Protein AF-A0A977ICX2-F1 (afdb_monomer_lite)

Sequence (40 aa):
MKCKAKREMKDPKKITMKNGKPATQGTCPKCGTKMFKIGG

Structure (mmCIF, N/CA/C/O backbone):
data_AF-A0A977ICX2-F1
#
_entry.id   AF-A0A977ICX2-F1
#
loop_
_atom_site.group_PDB
_atom_site.id
_atom_site.type_symbol
_atom_site.label_atom_id
_atom_site.label_alt_id
_atom_site.label_comp_id
_atom_site.label_asym_id
_atom_site.label_entity_id
_atom_site.label_seq_id
_atom_site.pdbx_PDB_ins_code
_atom_site.Cartn_x
_atom_site.Cartn_y
_atom_site.Cartn_z
_atom_site.occupancy
_atom_site.B_iso_or_equiv
_atom_site.auth_seq_id
_atom_site.auth_comp_id
_atom_site.auth_asym_id
_atom_site.auth_atom_id
_atom_site.pdbx_PDB_model_num
ATOM 1 N N . MET A 1 1 ? 18.679 -11.715 -3.039 1.00 62.72 1 MET A N 1
ATOM 2 C CA . MET A 1 1 ? 18.964 -10.270 -2.862 1.00 62.72 1 MET A CA 1
ATOM 3 C C . MET A 1 1 ? 17.656 -9.481 -2.964 1.00 62.72 1 MET A C 1
ATOM 5 O O . MET A 1 1 ? 17.029 -9.515 -4.014 1.00 62.72 1 MET A O 1
ATOM 9 N N . LYS A 1 2 ? 17.174 -8.846 -1.884 1.00 60.03 2 LYS A N 1
ATOM 10 C CA . LYS A 1 2 ? 15.934 -8.038 -1.914 1.00 60.03 2 LYS A CA 1
ATOM 11 C C . LYS A 1 2 ? 16.252 -6.626 -2.410 1.00 60.03 2 LYS A C 1
ATOM 13 O O . LYS A 1 2 ? 17.191 -6.001 -1.925 1.00 60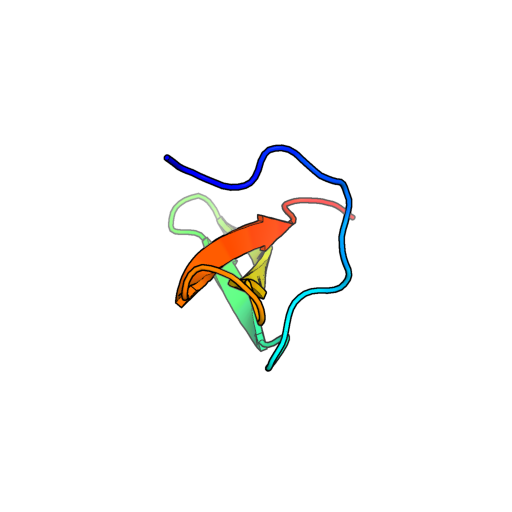.03 2 LYS A O 1
ATOM 18 N N . CYS A 1 3 ? 15.481 -6.131 -3.375 1.00 70.81 3 CYS A N 1
ATOM 19 C CA . CYS A 1 3 ? 15.658 -4.800 -3.945 1.00 70.81 3 CYS A CA 1
ATOM 20 C C . CYS A 1 3 ? 15.447 -3.717 -2.869 1.00 70.81 3 CYS A C 1
ATOM 22 O O . CYS A 1 3 ? 14.341 -3.607 -2.351 1.00 70.81 3 CYS A O 1
ATOM 24 N N . LYS A 1 4 ? 16.460 -2.894 -2.561 1.00 68.12 4 LYS A N 1
ATOM 25 C CA . LYS A 1 4 ? 16.328 -1.730 -1.650 1.00 68.12 4 LYS A CA 1
ATOM 26 C C . LYS A 1 4 ? 16.021 -0.404 -2.370 1.00 68.12 4 LYS A C 1
ATOM 28 O O . LYS A 1 4 ? 15.964 0.643 -1.741 1.00 68.12 4 LYS A O 1
ATOM 33 N N . ALA A 1 5 ? 15.841 -0.437 -3.690 1.00 77.38 5 ALA A N 1
ATOM 34 C CA . ALA A 1 5 ? 15.549 0.754 -4.483 1.00 77.38 5 ALA A CA 1
ATOM 35 C C . ALA A 1 5 ? 14.122 1.266 -4.223 1.00 77.38 5 ALA A C 1
ATOM 37 O O . ALA A 1 5 ? 13.178 0.471 -4.197 1.00 77.38 5 ALA A O 1
ATOM 38 N N . LYS A 1 6 ? 13.965 2.591 -4.100 1.00 71.81 6 LYS A N 1
ATOM 39 C CA . LYS A 1 6 ? 12.651 3.250 -4.098 1.00 71.81 6 LYS A CA 1
ATOM 40 C C . LYS A 1 6 ? 12.008 3.040 -5.468 1.00 71.81 6 LYS A C 1
ATOM 42 O O . LYS A 1 6 ? 12.592 3.405 -6.483 1.00 71.81 6 LYS A O 1
ATOM 47 N N . ARG A 1 7 ? 10.846 2.392 -5.496 1.00 79.81 7 ARG A N 1
ATOM 48 C CA . ARG A 1 7 ? 10.103 2.078 -6.720 1.00 79.81 7 ARG A CA 1
ATOM 49 C C . ARG A 1 7 ? 8.615 2.190 -6.460 1.00 79.81 7 ARG A C 1
ATOM 51 O O . ARG A 1 7 ? 8.163 1.989 -5.332 1.00 79.81 7 ARG A O 1
ATOM 58 N N . GLU A 1 8 ? 7.881 2.460 -7.525 1.00 79.19 8 GLU A N 1
ATOM 59 C CA . GLU A 1 8 ? 6.432 2.368 -7.518 1.00 79.19 8 GLU A CA 1
ATOM 60 C C . GLU A 1 8 ? 6.010 0.904 -7.374 1.00 79.19 8 GLU A C 1
ATOM 62 O O . GLU A 1 8 ? 6.624 -0.017 -7.926 1.00 79.19 8 GLU A O 1
ATOM 67 N N . MET A 1 9 ? 4.996 0.686 -6.544 1.00 86.44 9 MET A N 1
ATOM 68 C CA . MET A 1 9 ? 4.466 -0.642 -6.275 1.00 86.44 9 MET A CA 1
ATOM 69 C C . MET A 1 9 ? 3.525 -1.044 -7.410 1.00 86.44 9 MET A C 1
ATOM 71 O O . MET A 1 9 ? 2.691 -0.247 -7.829 1.00 86.44 9 MET A O 1
ATOM 75 N N . LYS A 1 10 ? 3.626 -2.289 -7.872 1.00 83.75 10 LYS A N 1
ATOM 76 C CA . LYS A 1 10 ? 2.678 -2.886 -8.814 1.00 83.75 10 LYS A CA 1
ATOM 77 C C . LYS A 1 10 ? 1.434 -3.344 -8.051 1.00 83.75 10 LYS A C 1
ATOM 79 O O . LYS A 1 10 ? 1.566 -3.875 -6.946 1.00 83.75 10 LYS A O 1
ATOM 84 N N . ASP A 1 11 ? 0.258 -3.133 -8.631 1.00 85.94 11 ASP A N 1
ATOM 85 C CA . ASP A 1 11 ? -1.039 -3.485 -8.036 1.00 85.94 11 ASP A CA 1
ATOM 86 C C . ASP A 1 11 ? -1.267 -2.870 -6.636 1.00 85.94 11 ASP A C 1
ATOM 88 O O . ASP A 1 11 ? -1.457 -3.606 -5.661 1.00 85.94 11 ASP A O 1
ATOM 92 N N . PRO A 1 12 ? -1.225 -1.527 -6.495 1.00 86.44 12 PRO A N 1
ATOM 93 C CA . PRO A 1 12 ? -1.491 -0.866 -5.223 1.00 86.44 12 PRO A CA 1
ATOM 94 C C . PRO A 1 12 ? -2.953 -1.075 -4.798 1.00 86.44 12 PRO A C 1
ATOM 96 O O . PRO A 1 12 ? -3.888 -0.581 -5.422 1.00 86.44 12 PRO A O 1
ATOM 99 N N . LYS A 1 13 ? -3.149 -1.792 -3.695 1.00 87.12 13 LYS A N 1
ATOM 100 C CA . LYS A 1 13 ? -4.433 -2.038 -3.039 1.00 87.12 13 LYS A CA 1
ATOM 101 C C . LYS A 1 13 ? -4.463 -1.324 -1.699 1.00 87.12 13 LYS A C 1
ATOM 103 O O . LYS A 1 13 ? -3.577 -1.512 -0.866 1.00 87.12 13 LYS A O 1
ATOM 108 N N . LYS A 1 14 ? -5.504 -0.528 -1.469 1.00 87.81 14 LYS A N 1
ATOM 109 C CA . LYS A 1 14 ? -5.773 0.041 -0.146 1.00 87.81 14 LYS A CA 1
ATOM 110 C C . LYS A 1 14 ? -6.228 -1.090 0.773 1.00 87.81 14 LYS A C 1
ATOM 112 O O . LYS A 1 14 ? -7.217 -1.756 0.487 1.00 87.81 14 LYS A O 1
ATOM 117 N N . ILE A 1 15 ? -5.481 -1.323 1.843 1.00 88.19 15 ILE A N 1
ATOM 118 C CA . ILE A 1 15 ? -5.796 -2.300 2.879 1.00 88.19 15 ILE A CA 1
ATOM 119 C C . ILE A 1 15 ? -5.844 -1.598 4.233 1.00 88.19 15 ILE A C 1
ATOM 121 O O . ILE A 1 15 ? -5.066 -0.685 4.508 1.00 88.19 15 ILE A O 1
ATOM 125 N N . THR A 1 16 ? -6.735 -2.048 5.104 1.00 86.44 16 THR A N 1
ATOM 126 C CA . THR A 1 16 ? -6.718 -1.637 6.507 1.00 86.44 16 THR A CA 1
ATOM 127 C C . THR A 1 16 ? -5.868 -2.644 7.263 1.00 86.44 16 THR A C 1
ATOM 129 O O . THR A 1 16 ? -6.169 -3.837 7.280 1.00 86.44 16 THR A O 1
ATOM 132 N N . MET A 1 17 ? -4.758 -2.189 7.842 1.00 85.06 17 MET A N 1
ATOM 133 C CA . MET A 1 17 ? -3.892 -3.061 8.635 1.00 85.06 17 MET A CA 1
ATOM 134 C C . MET A 1 17 ? -4.636 -3.522 9.893 1.00 85.06 17 MET A C 1
ATOM 136 O O . MET A 1 17 ? -5.530 -2.833 10.378 1.00 85.06 17 MET A O 1
ATOM 140 N N . LYS A 1 18 ? -4.191 -4.625 10.507 1.00 84.44 18 LYS A N 1
ATOM 141 C CA . LYS A 1 18 ? -4.747 -5.127 11.782 1.00 84.44 18 LYS A CA 1
ATOM 142 C C . LYS A 1 18 ? -4.766 -4.097 12.925 1.00 84.44 18 LYS A C 1
ATOM 144 O O . LYS A 1 18 ? -5.486 -4.273 13.891 1.00 84.44 18 LYS A O 1
ATOM 149 N N . ASN A 1 19 ? -3.969 -3.031 12.808 1.00 81.75 19 ASN A N 1
ATOM 150 C CA . ASN A 1 19 ? -3.896 -1.926 13.763 1.00 81.75 19 ASN A CA 1
ATOM 151 C C . ASN A 1 19 ? -4.855 -0.760 13.419 1.00 81.75 19 ASN A C 1
ATOM 153 O O . ASN A 1 19 ? -4.604 0.374 13.815 1.00 81.75 19 ASN A O 1
ATOM 157 N N . GLY A 1 20 ? -5.865 -0.987 12.570 1.00 84.19 20 GLY A N 1
ATOM 158 C CA . GLY A 1 20 ? -6.872 0.005 12.161 1.00 84.19 20 GLY A CA 1
ATOM 159 C C . GLY A 1 20 ? -6.379 1.110 11.216 1.00 84.19 20 GLY A C 1
ATOM 160 O O . GLY A 1 20 ? -7.178 1.892 10.713 1.00 84.19 20 GLY A O 1
ATOM 161 N N . LYS A 1 21 ? -5.072 1.190 10.943 1.00 85.44 21 LYS A N 1
ATOM 162 C CA . LYS A 1 21 ? -4.490 2.230 10.082 1.00 85.44 21 L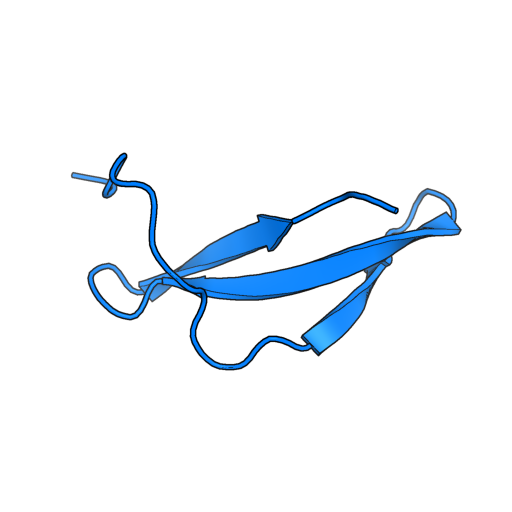YS A CA 1
ATOM 163 C C . LYS A 1 21 ? -4.630 1.873 8.594 1.00 85.44 21 LYS A C 1
ATOM 165 O O . LYS A 1 21 ? -4.320 0.732 8.225 1.00 85.44 21 LYS A O 1
ATOM 170 N N . PRO A 1 22 ? -5.024 2.830 7.731 1.00 88.12 22 PRO A N 1
ATOM 171 C CA . PRO A 1 22 ? -5.022 2.623 6.292 1.00 88.12 22 PRO A CA 1
ATOM 172 C C . PRO A 1 22 ? -3.583 2.490 5.787 1.00 88.12 22 PRO A C 1
ATOM 174 O O . PRO A 1 22 ? -2.681 3.233 6.179 1.00 88.12 22 PRO A O 1
ATOM 177 N N . ALA A 1 23 ? -3.368 1.527 4.905 1.00 89.62 23 ALA A N 1
ATOM 178 C CA . ALA A 1 23 ? -2.111 1.322 4.214 1.00 89.62 23 ALA A CA 1
ATOM 179 C C . ALA A 1 23 ? -2.380 0.984 2.748 1.00 89.62 23 ALA A C 1
ATOM 181 O O . ALA A 1 23 ? -3.450 0.512 2.374 1.00 89.62 23 ALA A O 1
ATOM 182 N N . THR A 1 24 ? -1.387 1.204 1.900 1.00 88.88 24 THR A N 1
ATOM 183 C CA . THR A 1 24 ? -1.399 0.705 0.527 1.00 88.88 24 THR A CA 1
ATOM 184 C C . THR A 1 24 ? -0.461 -0.487 0.453 1.00 88.88 24 THR A C 1
ATOM 186 O O . THR A 1 24 ? 0.744 -0.346 0.656 1.00 88.88 24 THR A O 1
ATOM 189 N N . GLN A 1 25 ? -1.003 -1.666 0.184 1.00 88.44 25 GLN A N 1
ATOM 190 C CA . GLN A 1 25 ? -0.225 -2.855 -0.126 1.00 88.44 25 GLN A CA 1
ATOM 191 C C . GLN A 1 25 ? -0.017 -2.928 -1.634 1.00 88.44 25 GLN A C 1
ATOM 193 O O . GLN A 1 25 ? -0.957 -2.760 -2.395 1.00 88.44 25 GLN A O 1
ATOM 198 N N . GLY A 1 26 ? 1.185 -3.248 -2.079 1.00 89.75 26 GLY A N 1
ATOM 199 C CA . GLY A 1 26 ? 1.445 -3.606 -3.465 1.00 89.75 26 GLY A CA 1
ATOM 200 C C . GLY A 1 26 ? 2.584 -4.607 -3.555 1.00 89.75 26 GLY A C 1
ATOM 201 O O . GLY A 1 26 ? 3.039 -5.157 -2.550 1.00 89.75 26 GLY A O 1
ATOM 202 N N . THR A 1 27 ? 3.054 -4.863 -4.766 1.00 88.06 27 THR A N 1
ATOM 203 C CA . THR A 1 27 ? 4.113 -5.841 -5.030 1.00 88.06 27 THR A CA 1
ATOM 204 C C . T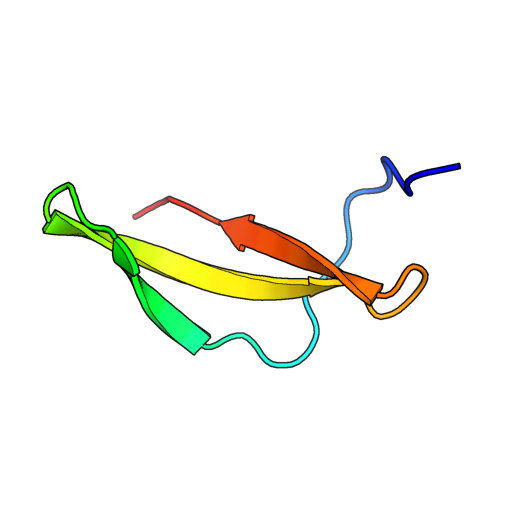HR A 1 27 ? 5.254 -5.182 -5.789 1.00 88.06 27 THR A C 1
ATOM 206 O O . THR A 1 27 ? 5.035 -4.383 -6.693 1.00 88.06 27 THR A O 1
ATOM 209 N N . CYS A 1 28 ? 6.499 -5.507 -5.448 1.00 86.50 28 CYS A N 1
ATOM 210 C CA . CYS A 1 28 ? 7.645 -5.015 -6.198 1.00 86.50 28 CYS A CA 1
ATOM 211 C C . CYS A 1 28 ? 7.666 -5.634 -7.609 1.00 86.50 28 CYS A C 1
ATOM 213 O O . CYS A 1 28 ? 7.815 -6.854 -7.707 1.00 86.50 28 CYS A O 1
ATOM 215 N N . PRO A 1 29 ? 7.638 -4.847 -8.701 1.00 84.50 29 PRO A N 1
ATOM 216 C CA . PRO A 1 29 ? 7.645 -5.392 -10.065 1.00 84.50 29 PRO A CA 1
ATOM 217 C C . PRO A 1 29 ? 8.961 -6.087 -10.456 1.00 84.50 29 PRO A C 1
ATOM 219 O O . PRO A 1 29 ? 9.004 -6.802 -11.447 1.00 84.50 29 PRO A O 1
ATOM 222 N N . LYS A 1 30 ? 10.047 -5.877 -9.699 1.00 84.25 30 LYS A N 1
ATOM 223 C CA . LYS A 1 30 ? 11.387 -6.420 -9.997 1.00 84.25 30 LYS A CA 1
ATOM 224 C C . LYS A 1 30 ? 11.728 -7.695 -9.226 1.00 84.25 30 LYS A C 1
ATOM 226 O O . LYS A 1 30 ? 12.367 -8.572 -9.782 1.00 84.25 30 LYS A O 1
ATOM 231 N N . CYS A 1 31 ? 11.367 -7.773 -7.944 1.00 85.06 31 CYS A N 1
ATOM 232 C CA . CYS A 1 31 ? 11.691 -8.926 -7.088 1.00 85.06 31 CYS A CA 1
ATOM 233 C C . CYS A 1 31 ? 10.466 -9.598 -6.461 1.00 85.06 31 CYS A C 1
ATOM 235 O O . CYS A 1 31 ? 10.625 -10.431 -5.574 1.00 85.06 31 CYS A O 1
ATOM 237 N N . GLY A 1 32 ? 9.246 -9.210 -6.849 1.00 81.50 32 GLY A N 1
ATOM 238 C CA . GLY A 1 32 ? 8.006 -9.858 -6.402 1.00 81.50 32 GLY A CA 1
ATOM 239 C C . GLY A 1 32 ? 7.708 -9.725 -4.905 1.00 81.50 32 GLY A C 1
ATOM 240 O O . GLY A 1 32 ? 6.758 -10.311 -4.401 1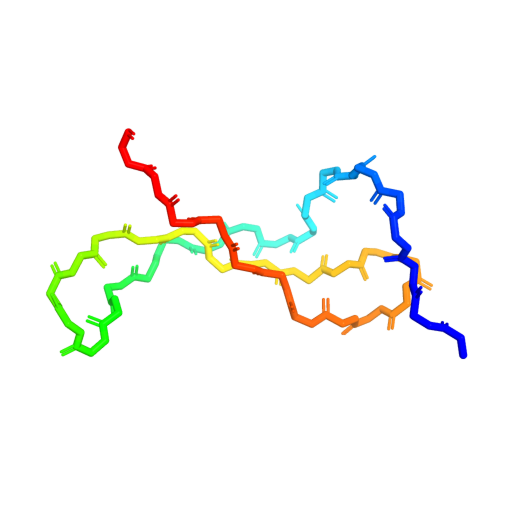.00 81.50 32 GLY A O 1
ATOM 241 N N . THR A 1 33 ? 8.517 -8.971 -4.158 1.00 85.81 33 THR A N 1
ATOM 242 C CA . THR A 1 33 ? 8.349 -8.819 -2.711 1.00 85.81 33 THR A CA 1
ATOM 243 C C . THR A 1 33 ? 7.164 -7.904 -2.421 1.00 85.81 33 THR A C 1
ATOM 245 O O . THR A 1 33 ? 7.059 -6.831 -3.017 1.00 85.81 33 THR A O 1
ATOM 248 N N . LYS A 1 34 ? 6.292 -8.303 -1.487 1.00 85.88 34 LYS A N 1
ATOM 249 C CA . LYS A 1 34 ? 5.178 -7.469 -1.019 1.00 85.88 34 LYS A CA 1
ATOM 250 C C . LYS A 1 34 ? 5.720 -6.192 -0.377 1.00 85.88 34 LYS A C 1
ATOM 252 O O . LYS A 1 34 ? 6.560 -6.244 0.520 1.00 85.88 34 LYS A O 1
ATOM 257 N N . MET A 1 35 ? 5.250 -5.058 -0.867 1.00 86.06 35 MET A N 1
ATOM 258 C CA . MET A 1 35 ? 5.567 -3.725 -0.380 1.00 86.06 35 MET A CA 1
ATOM 259 C C . MET A 1 35 ? 4.335 -3.166 0.328 1.00 86.06 35 MET A C 1
ATOM 261 O O . MET A 1 35 ? 3.207 -3.359 -0.118 1.00 86.06 35 MET A O 1
ATOM 265 N N . PHE A 1 36 ? 4.556 -2.479 1.441 1.00 87.62 36 PHE A N 1
ATOM 266 C CA . PHE A 1 36 ? 3.501 -1.836 2.212 1.00 87.62 36 PHE A CA 1
ATOM 267 C C . PHE A 1 36 ? 3.899 -0.383 2.415 1.00 87.62 36 PHE A C 1
ATOM 269 O O . PHE A 1 36 ? 4.972 -0.100 2.949 1.00 87.62 36 PHE A O 1
ATOM 276 N N . LYS A 1 37 ? 3.044 0.537 1.986 1.00 83.62 37 LYS A N 1
ATOM 277 C CA . LYS A 1 37 ? 3.174 1.963 2.265 1.00 83.62 37 LYS A CA 1
ATOM 278 C C . LYS A 1 37 ? 2.105 2.332 3.279 1.00 83.62 37 LYS A C 1
ATOM 280 O O . LYS A 1 37 ? 0.926 2.423 2.948 1.00 83.62 37 LYS A O 1
ATOM 285 N N . ILE A 1 38 ? 2.537 2.469 4.525 1.00 86.19 38 ILE A N 1
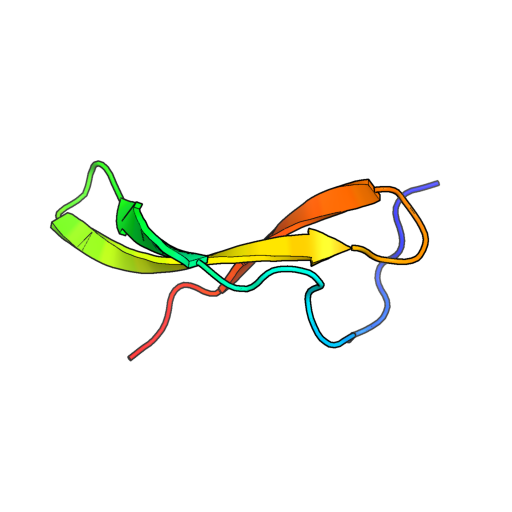ATOM 286 C CA . ILE A 1 38 ? 1.715 2.938 5.637 1.00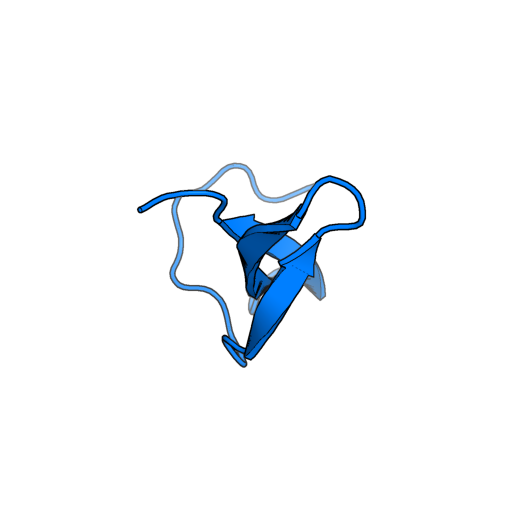 86.19 38 ILE A CA 1
ATOM 287 C C . ILE A 1 38 ? 1.912 4.451 5.679 1.00 86.19 38 ILE A C 1
ATOM 289 O O . ILE A 1 38 ? 3.043 4.907 5.828 1.00 86.19 38 ILE A O 1
ATOM 293 N N . GLY A 1 39 ? 0.845 5.215 5.480 1.00 67.19 39 GLY A N 1
ATOM 294 C CA . GLY A 1 39 ? 0.935 6.669 5.423 1.00 67.19 39 GLY A CA 1
ATOM 295 C C . GLY A 1 39 ? -0.346 7.273 4.873 1.00 67.19 39 GLY A C 1
ATOM 296 O O . GLY A 1 39 ? -0.670 7.056 3.704 1.00 67.19 39 GLY A O 1
ATOM 297 N N . GLY A 1 40 ? -1.062 7.976 5.747 1.00 49.84 40 GLY A N 1
ATOM 298 C CA . GLY A 1 40 ? -1.659 9.251 5.364 1.00 49.84 40 GLY A CA 1
ATOM 299 C C . GLY A 1 40 ? -0.563 10.306 5.299 1.00 49.84 40 GLY A C 1
ATOM 300 O O . GLY A 1 40 ? 0.485 10.081 5.951 1.00 49.84 40 GLY A O 1
#

pLDDT: mean 81.74, std 8.93, range [49.84, 89.75]

Radius of gyration: 10.6 Å; chains: 1; bounding box: 26×20×24 Å

Organism: NCBI:txid1034015

InterPro domains:
  IPR044044 Domain of unknown function DUF5679 [PF18930] (1-38)

Secondary structure (DSSP, 8-state):
----S--PPEEEEEEE-TTS-EEEEEE-TTT--EEEEE--

Foldseek 3Di:
DDDPDDDDFAPWDFDQPPVRFIWTWGADPPPRHIDIGGDD